Protein AF-A0A7C2MW99-F1 (afdb_monomer)

pLDDT: mean 77.84, std 18.13, range [34.59, 98.25]

Secondary structure (DSSP, 8-state):
----S-SHHHHHHHHHHTT-SPPTT-EEETTEEES--PPPPP-HHHHHHHHHHHHHHT--HHHHHHHHHHHHTT-S-EEES-HHHHHHHHHTT--EEE--

Structure (mmCIF, N/CA/C/O backbone):
data_AF-A0A7C2MW99-F1
#
_entry.id   AF-A0A7C2MW99-F1
#
loop_
_atom_site.group_PDB
_atom_site.id
_atom_site.type_symbol
_atom_site.label_atom_id
_atom_site.label_alt_id
_atom_site.label_comp_id
_atom_site.label_asym_id
_atom_site.label_entity_id
_atom_site.label_seq_id
_atom_site.pdbx_PDB_ins_code
_atom_site.Cartn_x
_atom_site.Cartn_y
_atom_site.Cartn_z
_atom_site.occupancy
_atom_site.B_iso_or_equiv
_atom_site.auth_seq_id
_atom_site.auth_comp_id
_atom_site.auth_asym_id
_atom_site.auth_atom_id
_atom_site.pdbx_PDB_model_num
ATOM 1 N N . MET A 1 1 ? -32.862 31.356 -44.785 1.00 34.59 1 MET A N 1
ATOM 2 C CA . MET A 1 1 ? -33.669 30.271 -44.190 1.00 34.59 1 MET A CA 1
ATOM 3 C C . MET A 1 1 ? -33.053 29.953 -42.834 1.00 34.59 1 MET A C 1
ATOM 5 O O . MET A 1 1 ? -31.997 29.340 -42.784 1.00 34.59 1 MET A O 1
ATOM 9 N N . ALA A 1 2 ? -33.598 30.534 -41.76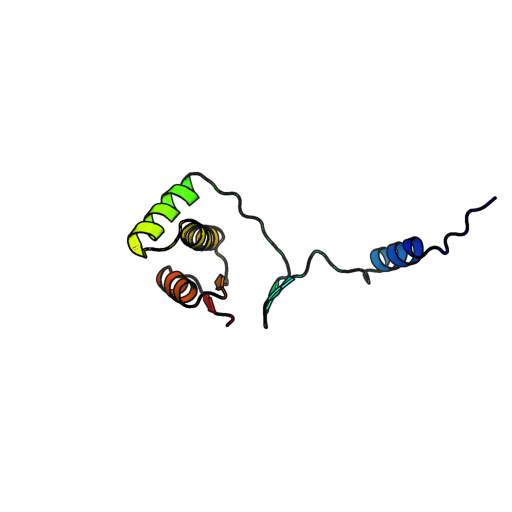3 1.00 38.31 2 ALA A N 1
ATOM 10 C CA . ALA A 1 2 ? -33.056 30.383 -40.414 1.00 38.31 2 ALA A CA 1
ATOM 11 C C . ALA A 1 2 ? -33.382 28.975 -39.901 1.00 38.31 2 ALA A C 1
ATOM 13 O O . ALA A 1 2 ? -34.552 28.614 -39.798 1.00 38.31 2 ALA A O 1
ATOM 14 N N . LEU A 1 3 ? -32.352 28.175 -39.623 1.00 37.06 3 LEU A N 1
ATOM 15 C CA . LEU A 1 3 ? -32.507 26.879 -38.969 1.00 37.06 3 LEU A CA 1
ATOM 16 C C . LEU A 1 3 ? -33.010 27.131 -37.541 1.00 37.06 3 LEU A C 1
ATOM 18 O O . LEU A 1 3 ? -32.322 27.753 -36.733 1.00 37.06 3 LEU A O 1
ATOM 22 N N . SER A 1 4 ? -34.237 26.697 -37.253 1.00 43.16 4 SER A N 1
ATOM 23 C CA . SER A 1 4 ? -34.862 26.807 -35.936 1.00 43.16 4 SER A CA 1
ATOM 24 C C . SER A 1 4 ? -34.018 26.078 -34.890 1.00 43.16 4 SER A C 1
ATOM 26 O O . SER A 1 4 ? -33.820 24.866 -34.968 1.00 43.16 4 SER A O 1
ATOM 28 N N . SER A 1 5 ? -33.543 26.812 -33.886 1.00 54.66 5 SER A N 1
ATOM 29 C CA . SER A 1 5 ? -32.693 26.336 -32.787 1.00 54.66 5 SER A CA 1
ATOM 30 C C . 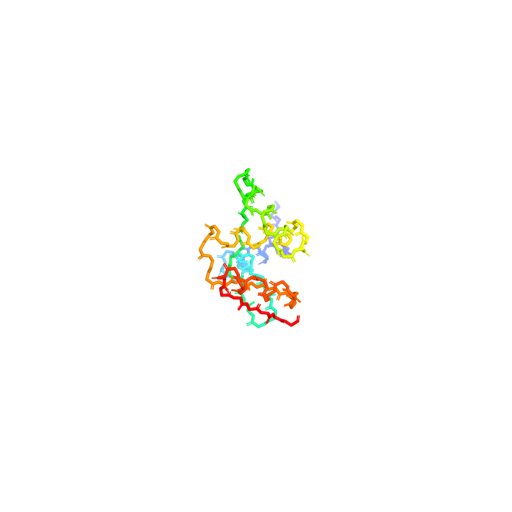SER A 1 5 ? -33.456 25.539 -31.715 1.00 54.66 5 SER A C 1
ATOM 32 O O . SER A 1 5 ? -33.127 25.590 -30.535 1.00 54.66 5 SER A O 1
ATOM 34 N N . THR A 1 6 ? -34.482 24.785 -32.104 1.00 55.12 6 THR A N 1
ATOM 35 C CA . THR A 1 6 ? -35.385 24.053 -31.198 1.00 55.12 6 THR A CA 1
ATOM 36 C C . THR A 1 6 ? -35.149 22.542 -31.214 1.00 55.12 6 THR A C 1
ATOM 38 O O . THR A 1 6 ? -36.044 21.761 -30.904 1.00 55.12 6 THR A O 1
ATOM 41 N N . GLY A 1 7 ? -33.938 22.107 -31.567 1.00 53.94 7 GLY A N 1
ATOM 42 C CA . GLY A 1 7 ? -33.524 20.713 -31.415 1.00 53.94 7 GLY A CA 1
ATOM 43 C C . GLY A 1 7 ? -33.122 20.391 -29.968 1.00 53.94 7 GLY A C 1
ATOM 44 O O . GLY A 1 7 ? -32.675 21.290 -29.249 1.00 53.94 7 GLY A O 1
ATOM 45 N N . PRO A 1 8 ? -33.195 19.116 -29.537 1.00 54.84 8 PRO A N 1
ATOM 46 C CA . PRO A 1 8 ? -32.813 18.688 -28.187 1.00 54.84 8 PRO A CA 1
ATOM 47 C C . PRO A 1 8 ? -31.418 19.194 -27.781 1.00 54.84 8 PRO A C 1
ATOM 49 O O . PRO A 1 8 ? -31.229 19.629 -26.650 1.00 54.84 8 PRO A O 1
ATOM 52 N N . HIS A 1 9 ? -30.470 19.269 -28.721 1.00 57.03 9 HIS A N 1
ATOM 53 C CA . HIS A 1 9 ? -29.127 19.826 -28.505 1.00 57.03 9 HIS A CA 1
ATOM 54 C C . HIS A 1 9 ? -29.094 21.276 -27.979 1.00 57.03 9 HIS A C 1
ATOM 56 O O . HIS A 1 9 ? -28.213 21.617 -27.192 1.00 57.03 9 HIS A O 1
ATOM 62 N N . ALA A 1 10 ? -30.041 22.132 -28.370 1.00 58.16 10 ALA A N 1
ATOM 63 C CA . ALA A 1 10 ? -30.091 23.524 -27.916 1.00 58.16 10 ALA A CA 1
ATOM 64 C C . ALA A 1 10 ? -30.636 23.653 -26.484 1.00 58.16 10 ALA A C 1
ATOM 66 O O . ALA A 1 10 ? -30.220 24.541 -25.736 1.00 58.16 10 ALA A O 1
ATOM 67 N N . ALA A 1 11 ? -31.528 22.739 -26.084 1.00 62.19 11 ALA A N 1
ATOM 68 C CA . ALA A 1 11 ? -31.996 22.628 -24.706 1.00 62.19 11 ALA A CA 1
ATOM 69 C C . ALA A 1 11 ? -30.863 22.161 -23.776 1.00 62.19 11 ALA A C 1
ATOM 71 O O . ALA A 1 11 ? -30.646 22.765 -22.726 1.00 62.19 11 ALA A O 1
ATOM 72 N N . TRP A 1 12 ? -30.076 21.167 -24.208 1.00 55.91 12 TRP A N 1
ATOM 73 C CA . TRP A 1 12 ? -28.889 20.697 -23.484 1.00 55.91 12 TRP A CA 1
ATOM 74 C C . TRP A 1 12 ? -27.835 21.797 -23.307 1.00 55.91 12 TRP A C 1
ATOM 76 O O . TRP A 1 12 ? -27.334 21.993 -22.202 1.00 55.91 12 TRP A O 1
ATOM 86 N N . ALA A 1 13 ? -27.546 22.571 -24.358 1.00 60.47 13 ALA A N 1
ATOM 87 C CA . ALA A 1 13 ? -26.598 23.682 -24.279 1.00 60.47 13 ALA A CA 1
ATOM 88 C C . ALA A 1 13 ? -27.050 24.775 -23.291 1.00 60.47 13 ALA A C 1
ATOM 90 O O . ALA A 1 13 ? -26.237 25.256 -22.502 1.00 60.47 13 ALA A O 1
ATOM 91 N N . LYS A 1 14 ? -28.350 25.114 -23.273 1.00 63.91 14 LYS A N 1
ATOM 92 C CA . LYS A 1 14 ? -28.917 26.089 -22.325 1.00 63.91 14 LYS A CA 1
ATOM 93 C C . LYS A 1 14 ? -28.782 25.644 -20.867 1.00 63.91 14 LYS A C 1
ATOM 95 O O . LYS A 1 14 ? -28.399 26.463 -20.035 1.00 63.91 14 LYS A O 1
ATOM 100 N N . LEU A 1 15 ? -29.048 24.371 -20.568 1.00 57.19 15 LEU A N 1
ATOM 101 C CA . LEU A 1 15 ? -28.940 23.812 -19.213 1.00 57.19 15 LEU A CA 1
ATOM 102 C C . LEU A 1 15 ? -27.503 23.876 -18.679 1.00 57.19 15 LEU A C 1
ATOM 104 O O . LEU A 1 15 ? -27.290 24.276 -17.536 1.00 57.19 15 LEU A O 1
ATOM 108 N N . VAL A 1 16 ? -26.516 23.571 -19.527 1.00 58.41 16 VAL A N 1
ATOM 109 C CA . VAL A 1 16 ? -25.090 23.682 -19.179 1.00 58.41 16 VAL A CA 1
ATOM 110 C C . VAL A 1 16 ? -24.700 25.138 -18.911 1.00 58.41 16 VAL A C 1
ATOM 112 O O . VAL A 1 16 ? -24.077 25.423 -17.893 1.00 58.41 16 VAL A O 1
ATOM 115 N N . THR A 1 17 ? -25.127 26.084 -19.757 1.00 56.88 17 THR A N 1
ATOM 116 C CA . THR A 1 17 ? -24.843 27.519 -19.545 1.00 56.88 17 THR A CA 1
ATOM 117 C C . THR A 1 17 ? -25.556 28.131 -18.335 1.00 56.88 17 THR A C 1
ATOM 119 O O . THR A 1 17 ? -25.098 29.144 -17.820 1.00 56.88 17 THR A O 1
ATOM 122 N N . GLN A 1 18 ? -26.653 27.528 -17.863 1.00 60.72 18 GLN A N 1
ATOM 123 C CA . GLN A 1 18 ? -27.393 27.957 -16.666 1.00 60.72 18 GLN A CA 1
ATOM 124 C C . GLN A 1 18 ? -26.899 27.284 -15.374 1.00 60.72 18 GLN A C 1
ATOM 126 O O . GLN A 1 18 ? -27.495 27.485 -14.320 1.00 60.72 18 GLN A O 1
ATOM 131 N N . GLY A 1 19 ? -25.833 26.474 -15.437 1.00 49.03 19 GLY A N 1
ATOM 132 C CA . GLY A 1 19 ? -25.302 25.752 -14.274 1.00 49.03 19 GLY A CA 1
ATOM 133 C C . GLY A 1 19 ? -26.198 24.609 -13.779 1.00 49.03 19 GLY A C 1
ATOM 134 O O . GLY A 1 19 ? -25.977 24.094 -12.689 1.00 49.03 19 GLY A O 1
ATOM 135 N N . LEU A 1 20 ? -27.197 24.211 -14.575 1.00 57.03 20 LEU A N 1
ATOM 136 C CA . LEU A 1 20 ? -28.138 23.116 -14.305 1.00 57.03 20 LEU A CA 1
ATOM 137 C C . LEU A 1 20 ? -27.787 21.834 -15.090 1.00 57.03 20 LEU A C 1
ATOM 139 O O . LEU A 1 20 ? -28.541 20.864 -15.070 1.00 57.03 20 LEU A O 1
ATOM 143 N N . GLY A 1 21 ? -26.659 21.830 -15.808 1.00 57.97 21 GLY A N 1
ATOM 144 C CA . GLY A 1 21 ? -26.063 20.629 -16.396 1.00 57.97 21 GLY A CA 1
ATOM 145 C C . GLY A 1 21 ? -25.280 19.818 -15.353 1.00 57.97 21 GLY A C 1
ATOM 146 O O . GLY A 1 21 ? -24.955 20.356 -14.295 1.00 57.97 21 GLY A O 1
ATOM 147 N N . PRO A 1 22 ? -24.953 18.539 -15.621 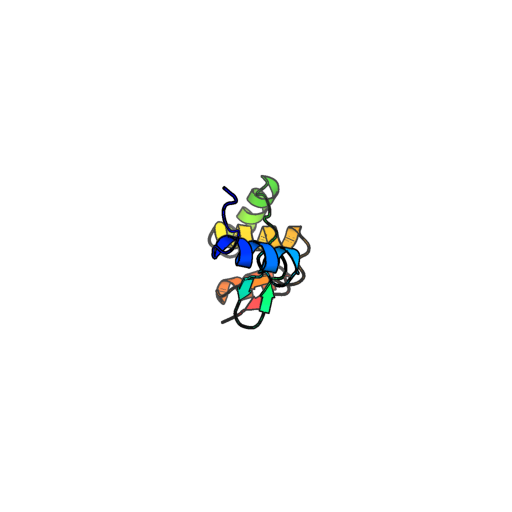1.00 52.72 22 PRO A N 1
ATOM 148 C CA . PRO A 1 22 ? -24.121 17.755 -14.713 1.00 52.72 22 PRO A CA 1
ATOM 149 C C . PRO A 1 22 ? -22.796 18.492 -14.463 1.00 52.72 22 PRO A C 1
ATOM 151 O O . PRO A 1 22 ? -22.053 18.801 -15.396 1.00 52.72 22 PRO A O 1
ATOM 154 N N . THR A 1 23 ? -22.539 18.818 -13.198 1.00 49.31 23 THR A N 1
ATOM 155 C CA . THR A 1 23 ? -21.293 19.407 -12.693 1.00 49.31 23 THR A CA 1
ATOM 156 C C . THR A 1 23 ? -20.091 18.495 -12.983 1.00 49.31 23 THR A C 1
ATOM 158 O O . THR A 1 23 ? -20.284 17.324 -13.326 1.00 49.31 23 THR A O 1
ATOM 161 N N . PRO A 1 24 ? -18.839 18.995 -12.874 1.00 51.56 24 PRO A N 1
ATOM 162 C CA . PRO A 1 24 ? -17.643 18.224 -13.209 1.00 51.56 24 PRO A CA 1
ATOM 163 C C . PRO A 1 24 ? -17.671 16.876 -12.482 1.00 51.56 24 PRO A C 1
ATOM 165 O O . PRO A 1 24 ? -17.731 16.845 -11.258 1.00 51.56 24 PRO A O 1
ATOM 168 N N . LEU A 1 25 ? -17.730 15.797 -13.271 1.00 48.72 25 LEU A N 1
ATOM 169 C CA . LEU A 1 25 ? -17.730 14.371 -12.916 1.00 48.72 25 LEU A CA 1
ATOM 170 C C . LEU A 1 25 ? -17.811 14.073 -11.407 1.00 48.72 25 LEU A C 1
ATOM 172 O O . LEU A 1 25 ? -16.824 13.702 -10.775 1.00 48.72 25 LEU A O 1
ATOM 176 N N . THR A 1 26 ? -19.006 14.218 -10.836 1.00 50.62 26 THR A N 1
ATOM 177 C CA . THR A 1 26 ? -19.291 13.731 -9.485 1.00 50.62 26 THR A CA 1
ATOM 178 C C . THR A 1 26 ? -19.513 12.224 -9.552 1.00 50.62 26 THR A C 1
ATOM 180 O O . THR A 1 26 ? -20.415 11.759 -10.248 1.00 50.62 26 THR A O 1
ATOM 183 N N . VAL A 1 27 ? -18.693 11.456 -8.839 1.00 58.78 27 VAL A N 1
ATOM 184 C CA . VAL A 1 27 ? -18.824 9.994 -8.731 1.00 58.78 27 VAL A CA 1
ATOM 185 C C . VAL A 1 27 ? -19.221 9.671 -7.298 1.00 58.78 27 VAL A C 1
ATOM 187 O O . VAL A 1 27 ? -18.551 10.096 -6.368 1.00 58.78 27 VAL A O 1
ATOM 190 N N . SER A 1 28 ? -20.315 8.945 -7.084 1.00 55.16 28 SER A N 1
ATOM 191 C CA . SER A 1 28 ? -20.718 8.522 -5.738 1.00 55.16 28 SER A CA 1
ATOM 192 C C . SER A 1 28 ? -20.381 7.052 -5.547 1.00 55.16 28 SER A C 1
ATOM 194 O O . SER A 1 28 ? -20.715 6.215 -6.385 1.00 55.16 28 SER A O 1
ATOM 196 N N . VAL A 1 29 ? -19.712 6.752 -4.440 1.00 66.75 29 VAL A N 1
ATOM 197 C CA . VAL A 1 29 ? -19.568 5.392 -3.925 1.00 66.75 29 VAL A CA 1
ATOM 198 C C . VAL A 1 29 ? -20.509 5.274 -2.727 1.00 66.75 29 VAL A C 1
ATOM 200 O O . VAL A 1 29 ? -20.868 6.287 -2.134 1.00 66.75 29 VAL A O 1
ATOM 203 N N . ARG A 1 30 ? -21.005 4.078 -2.397 1.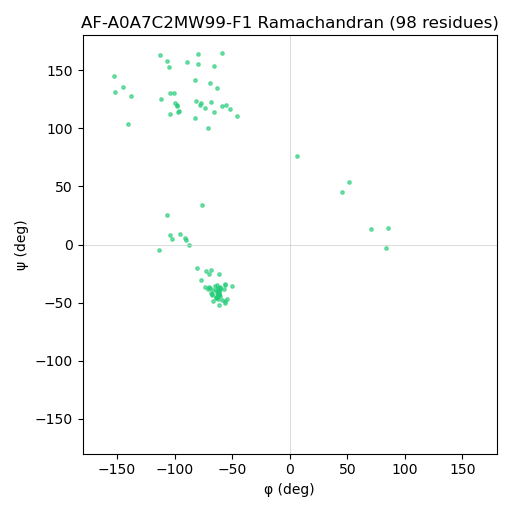00 70.25 30 ARG A N 1
ATOM 204 C CA . ARG A 1 30 ? -22.092 3.899 -1.416 1.00 70.25 30 ARG A CA 1
ATOM 205 C C . ARG A 1 30 ? -21.862 4.726 -0.134 1.00 70.25 30 ARG A C 1
ATOM 207 O O . ARG A 1 30 ? -20.974 4.414 0.647 1.00 70.25 30 ARG A O 1
ATOM 214 N N . GLY A 1 31 ? -22.681 5.760 0.073 1.00 67.69 31 GLY A N 1
ATOM 215 C CA . GLY A 1 31 ? -22.636 6.630 1.257 1.00 67.69 31 GLY A CA 1
ATOM 216 C C . GLY A 1 31 ? -21.613 7.777 1.235 1.00 67.69 31 GLY A C 1
ATOM 217 O O . GLY A 1 31 ? -21.627 8.578 2.161 1.00 67.69 31 GLY A O 1
ATOM 218 N N . GLU A 1 32 ? -20.773 7.904 0.202 1.00 68.81 32 GLU A N 1
ATOM 219 C CA . GLU A 1 32 ? -19.731 8.936 0.085 1.00 68.81 32 GLU A CA 1
ATOM 220 C C . GLU A 1 32 ? -19.690 9.513 -1.347 1.00 68.81 32 GLU A C 1
ATOM 222 O O . GLU A 1 32 ? -19.599 8.793 -2.347 1.00 68.81 32 GLU A O 1
ATOM 227 N N . THR A 1 33 ? -19.752 10.838 -1.474 1.00 69.44 33 THR A N 1
ATOM 228 C CA . THR A 1 33 ? -19.716 11.521 -2.778 1.00 69.44 33 THR A CA 1
ATOM 229 C C . THR A 1 33 ? -18.298 12.010 -3.080 1.00 69.44 33 THR A C 1
ATOM 231 O O . THR A 1 33 ? -17.758 12.858 -2.368 1.00 69.44 33 THR A O 1
ATOM 234 N N . LEU A 1 34 ? -17.691 11.522 -4.165 1.00 70.44 34 LEU A N 1
ATOM 235 C CA . LEU A 1 34 ? -16.415 12.023 -4.678 1.00 70.44 34 LEU A CA 1
ATOM 236 C C . LEU A 1 34 ? -16.675 13.266 -5.528 1.00 70.44 34 LEU A C 1
ATOM 238 O O . LEU A 1 34 ? -17.209 13.196 -6.635 1.00 70.44 34 LEU A O 1
ATOM 242 N N . HIS A 1 35 ? -16.271 14.414 -4.993 1.00 69.00 35 HIS A N 1
ATOM 243 C CA . HIS A 1 35 ? -16.432 15.715 -5.642 1.00 69.00 35 HIS A CA 1
ATOM 244 C C . HIS A 1 35 ? -15.353 15.974 -6.706 1.00 69.00 35 HIS A C 1
ATOM 246 O O . HIS A 1 35 ? -15.525 16.830 -7.568 1.00 69.00 35 HIS A O 1
ATOM 252 N N . MET A 1 36 ? -14.226 15.256 -6.638 1.00 70.19 36 MET A N 1
ATOM 253 C CA . MET A 1 36 ? -13.103 15.406 -7.560 1.00 70.19 36 MET A CA 1
ATOM 254 C C . MET A 1 36 ? -12.328 14.091 -7.685 1.00 70.19 36 MET A C 1
ATOM 256 O O . MET A 1 36 ? -11.926 13.504 -6.680 1.00 70.19 36 MET A O 1
ATOM 260 N N . LEU A 1 37 ? -12.062 13.671 -8.924 1.00 74.12 37 LEU A N 1
ATOM 261 C CA . LEU A 1 37 ? -11.162 12.563 -9.232 1.00 74.12 37 LEU A CA 1
ATOM 262 C C . LEU A 1 37 ? -9.777 13.114 -9.587 1.00 74.12 37 LEU A C 1
ATOM 264 O O . LEU A 1 37 ? -9.607 13.776 -10.611 1.00 74.12 37 LEU A O 1
ATOM 268 N N . ARG A 1 38 ? -8.773 12.833 -8.752 1.00 77.44 38 ARG A N 1
ATOM 269 C CA . ARG A 1 38 ? -7.369 13.134 -9.058 1.00 77.44 38 ARG A CA 1
ATOM 270 C C . ARG A 1 38 ? -6.690 11.879 -9.595 1.00 77.44 38 ARG A C 1
ATOM 272 O O . ARG A 1 38 ? -6.580 10.888 -8.882 1.00 77.44 38 ARG A O 1
ATOM 279 N N . ILE A 1 39 ? -6.182 11.951 -10.823 1.00 82.94 39 ILE A N 1
ATOM 280 C CA . ILE A 1 39 ? -5.320 10.906 -11.384 1.00 82.94 39 ILE A CA 1
ATOM 281 C C . ILE A 1 39 ? -3.899 11.133 -10.864 1.00 82.94 39 ILE A C 1
ATOM 283 O O . ILE A 1 39 ? -3.336 12.214 -11.036 1.00 82.94 39 ILE A O 1
ATOM 287 N N . VAL A 1 40 ? -3.325 10.119 -10.220 1.00 84.50 40 VAL A N 1
ATOM 288 C CA . VAL A 1 40 ? -1.937 10.141 -9.746 1.00 84.50 40 VAL A CA 1
ATOM 289 C C . VAL A 1 40 ? -1.074 9.378 -10.745 1.00 84.50 40 VAL A C 1
ATOM 291 O O . VAL A 1 40 ? -1.323 8.207 -11.022 1.00 84.50 40 VAL A O 1
ATOM 294 N N . GLY A 1 41 ? -0.069 10.050 -11.307 1.00 88.62 41 GLY A N 1
ATOM 295 C CA . GLY A 1 41 ? 0.897 9.413 -12.198 1.00 88.62 41 GLY A CA 1
ATOM 296 C C . GLY A 1 41 ? 1.810 8.451 -11.437 1.00 88.62 41 GLY A C 1
ATOM 297 O O . GLY A 1 41 ? 2.275 8.761 -10.340 1.00 88.62 41 GLY A O 1
ATOM 298 N N . ILE A 1 42 ? 2.093 7.293 -12.031 1.00 90.31 42 ILE A N 1
ATOM 299 C CA . ILE A 1 42 ? 3.028 6.322 -11.459 1.00 90.31 42 ILE A CA 1
ATOM 300 C C . ILE A 1 42 ? 4.459 6.800 -11.703 1.00 90.31 42 ILE A C 1
ATOM 302 O O . ILE A 1 42 ? 4.878 6.988 -12.844 1.00 90.31 42 ILE A O 1
ATOM 306 N N . THR A 1 43 ? 5.217 6.981 -10.623 1.00 93.62 43 THR A N 1
ATOM 307 C CA . THR A 1 43 ? 6.639 7.338 -10.676 1.00 93.62 43 THR A CA 1
ATOM 308 C C . THR A 1 43 ? 7.510 6.135 -10.298 1.00 93.62 43 THR A C 1
ATOM 310 O O . THR A 1 43 ? 7.045 5.241 -9.585 1.00 93.62 43 THR A O 1
ATOM 313 N N . PRO A 1 44 ? 8.792 6.097 -10.710 1.00 95.50 44 PRO A N 1
ATOM 314 C CA . PRO A 1 44 ? 9.710 5.033 -10.299 1.00 95.50 44 PRO A CA 1
ATOM 315 C C . PRO A 1 44 ? 9.839 4.880 -8.776 1.00 95.50 44 PRO A C 1
ATOM 317 O O . PRO A 1 44 ? 9.963 3.761 -8.281 1.00 95.50 44 PRO A O 1
ATOM 320 N N . THR A 1 45 ? 9.768 5.985 -8.024 1.00 94.19 45 THR A N 1
ATOM 321 C CA . THR A 1 45 ? 9.770 5.968 -6.553 1.00 94.19 45 THR A CA 1
ATOM 322 C C . THR A 1 45 ? 8.534 5.254 -6.006 1.00 94.19 45 THR A C 1
ATOM 324 O O . THR A 1 45 ? 8.662 4.359 -5.180 1.00 94.19 45 THR A O 1
ATOM 327 N N . LEU A 1 46 ? 7.349 5.564 -6.543 1.00 94.12 46 LEU A N 1
ATOM 328 C CA . LEU A 1 46 ? 6.086 4.940 -6.137 1.00 94.12 46 LEU A CA 1
ATOM 329 C C . LEU A 1 46 ? 6.097 3.427 -6.421 1.00 94.12 46 LEU A C 1
ATOM 331 O O . LEU A 1 46 ? 5.663 2.634 -5.587 1.00 94.12 46 LEU A O 1
ATOM 335 N N . ILE A 1 47 ? 6.679 3.016 -7.555 1.00 95.81 47 ILE A N 1
ATOM 336 C CA . ILE A 1 47 ? 6.895 1.598 -7.873 1.00 95.81 47 ILE A CA 1
ATOM 337 C C . ILE A 1 47 ? 7.817 0.951 -6.836 1.00 95.81 47 ILE A C 1
ATOM 339 O O . ILE A 1 47 ? 7.450 -0.069 -6.253 1.00 95.81 47 ILE A O 1
ATOM 343 N N . ARG A 1 48 ? 8.990 1.542 -6.574 1.00 95.88 48 ARG A N 1
ATOM 344 C CA . ARG A 1 48 ? 9.951 1.023 -5.589 1.00 95.88 48 ARG A CA 1
ATOM 345 C C . ARG A 1 48 ? 9.308 0.828 -4.214 1.00 95.88 48 ARG A C 1
ATOM 347 O O . ARG A 1 48 ? 9.479 -0.232 -3.616 1.00 95.88 48 ARG A O 1
ATOM 354 N N . ASP A 1 49 ? 8.557 1.813 -3.741 1.00 94.62 49 ASP A N 1
ATOM 355 C CA . ASP A 1 49 ? 7.929 1.778 -2.420 1.00 94.62 49 ASP A CA 1
ATOM 356 C C . ASP A 1 49 ? 6.781 0.755 -2.375 1.00 94.62 49 ASP A C 1
ATOM 358 O O . ASP A 1 49 ? 6.619 0.034 -1.392 1.00 94.62 49 ASP A O 1
ATOM 362 N N . SER A 1 50 ? 6.022 0.606 -3.469 1.00 96.94 50 SER A N 1
ATOM 363 C CA . SER A 1 50 ? 4.969 -0.418 -3.572 1.00 96.94 50 SER A CA 1
ATOM 364 C C . SER A 1 50 ? 5.505 -1.853 -3.492 1.00 96.94 50 SER A C 1
ATOM 366 O O . SER A 1 50 ? 4.866 -2.709 -2.884 1.00 96.94 50 SER A O 1
ATOM 368 N N . ILE A 1 51 ? 6.705 -2.125 -4.022 1.00 97.69 51 ILE A N 1
ATOM 369 C CA . ILE A 1 51 ? 7.319 -3.461 -3.961 1.00 97.69 51 ILE A CA 1
ATOM 370 C C . ILE A 1 51 ? 7.534 -3.900 -2.505 1.00 97.69 51 ILE A C 1
ATOM 372 O O . ILE A 1 51 ? 7.330 -5.068 -2.176 1.00 97.69 51 ILE A O 1
ATOM 376 N N . GLN A 1 52 ? 7.880 -2.971 -1.609 1.00 96.56 52 GLN A N 1
ATOM 377 C CA . GLN A 1 52 ? 8.029 -3.275 -0.183 1.00 96.56 52 GLN A CA 1
ATOM 378 C C . GLN A 1 52 ? 6.703 -3.746 0.434 1.00 96.56 52 GLN A C 1
ATOM 380 O O . GLN A 1 52 ? 6.695 -4.708 1.202 1.00 96.56 52 GLN A O 1
ATOM 385 N N . LEU A 1 53 ? 5.577 -3.125 0.062 1.00 97.12 53 LEU A N 1
ATOM 386 C CA . LEU A 1 53 ? 4.246 -3.520 0.538 1.00 97.12 53 LEU A CA 1
ATOM 387 C C . LEU A 1 53 ? 3.804 -4.878 -0.014 1.00 97.12 53 LEU A C 1
ATOM 389 O O . LEU A 1 53 ? 3.209 -5.658 0.728 1.00 97.12 53 LEU A O 1
ATOM 393 N N . VAL A 1 54 ? 4.136 -5.188 -1.273 1.00 98.25 54 VAL A N 1
A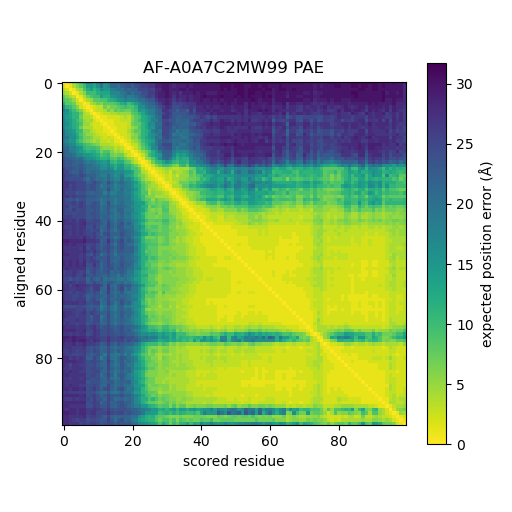TOM 394 C CA . VAL A 1 54 ? 3.863 -6.508 -1.870 1.00 98.25 54 VAL A CA 1
ATOM 395 C C . VAL A 1 54 ? 4.500 -7.611 -1.029 1.00 98.25 54 VAL A C 1
ATOM 397 O O . VAL A 1 54 ? 3.824 -8.573 -0.670 1.00 98.25 54 VAL A O 1
ATOM 400 N N . PHE A 1 55 ? 5.775 -7.462 -0.665 1.00 98.00 55 PHE A N 1
ATOM 401 C CA . PHE A 1 55 ? 6.471 -8.469 0.139 1.00 98.00 55 PHE A CA 1
ATOM 402 C C . PHE A 1 55 ? 6.038 -8.480 1.605 1.00 98.00 55 PHE A C 1
ATOM 404 O O . PHE A 1 55 ? 5.941 -9.552 2.190 1.00 98.00 55 PHE A O 1
ATOM 411 N N . LYS A 1 56 ? 5.759 -7.313 2.198 1.00 97.62 56 LYS A N 1
ATOM 412 C CA . LYS A 1 56 ? 5.347 -7.200 3.605 1.00 97.62 56 LYS A CA 1
ATOM 413 C C . LYS A 1 56 ? 3.961 -7.797 3.863 1.00 97.62 56 LYS A C 1
ATOM 415 O O . LYS A 1 56 ? 3.759 -8.445 4.884 1.00 97.62 56 LYS A O 1
ATOM 420 N N . HIS A 1 57 ? 3.014 -7.556 2.957 1.00 97.06 57 HIS A N 1
ATOM 421 C CA . HIS A 1 57 ? 1.595 -7.868 3.165 1.00 97.06 57 HIS A CA 1
ATOM 422 C C . HIS A 1 57 ? 1.051 -8.967 2.250 1.00 97.06 57 HIS A C 1
ATOM 424 O O . HIS A 1 57 ? -0.101 -9.376 2.406 1.00 97.06 57 HIS A O 1
ATOM 430 N N . HIS A 1 58 ? 1.860 -9.454 1.303 1.00 96.88 58 HIS A N 1
ATOM 431 C CA . HIS A 1 58 ? 1.465 -10.457 0.311 1.00 96.88 58 HIS A CA 1
ATOM 432 C C . HIS A 1 58 ? 0.172 -10.061 -0.425 1.00 96.88 58 HIS A C 1
ATOM 434 O O . HIS A 1 58 ? -0.823 -10.796 -0.440 1.00 96.88 58 HIS A O 1
ATOM 440 N N . ILE A 1 59 ? 0.186 -8.854 -0.993 1.00 97.06 59 ILE A N 1
ATOM 441 C CA . ILE A 1 59 ? -0.909 -8.266 -1.778 1.00 97.06 59 ILE A CA 1
ATOM 442 C C . ILE A 1 59 ? -0.515 -8.103 -3.243 1.00 97.06 59 ILE A C 1
ATOM 444 O O . ILE A 1 59 ? 0.668 -8.145 -3.587 1.00 97.06 59 ILE A O 1
ATOM 448 N N . TYR A 1 60 ? -1.506 -7.909 -4.114 1.00 97.25 60 TYR A N 1
ATOM 449 C CA . TYR A 1 60 ? -1.247 -7.669 -5.527 1.00 97.25 60 TYR A CA 1
ATOM 450 C C . TYR A 1 60 ? -0.522 -6.337 -5.741 1.00 97.25 60 TYR A C 1
ATOM 452 O O . TYR A 1 60 ? -0.664 -5.387 -4.973 1.00 97.25 60 TYR A O 1
ATOM 460 N N . VAL A 1 61 ? 0.237 -6.247 -6.837 1.00 96.31 61 VAL A N 1
ATOM 461 C CA . VAL A 1 61 ? 0.971 -5.024 -7.204 1.00 96.31 61 VAL A CA 1
ATOM 462 C C . VAL A 1 61 ? 0.026 -3.821 -7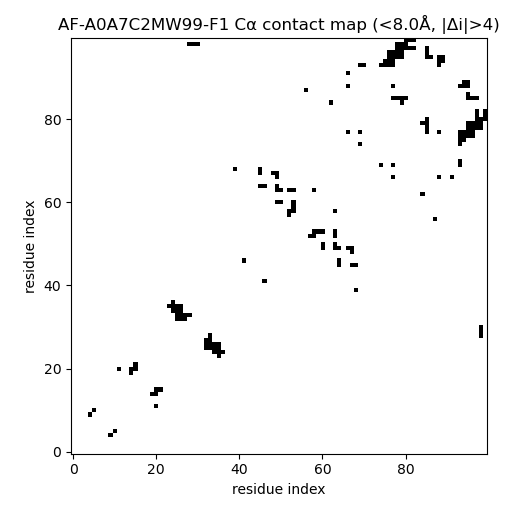.329 1.00 96.31 61 VAL A C 1
ATOM 464 O O . VAL A 1 61 ? 0.379 -2.726 -6.902 1.00 96.31 61 VAL A O 1
ATOM 467 N N . ALA A 1 62 ? -1.184 -4.020 -7.862 1.00 94.50 62 ALA A N 1
ATOM 468 C CA . ALA A 1 62 ? -2.191 -2.964 -7.981 1.00 94.50 62 ALA A CA 1
ATOM 469 C C . ALA A 1 62 ? -2.624 -2.414 -6.610 1.00 94.50 62 ALA A C 1
ATOM 471 O O . ALA A 1 62 ? -2.610 -1.202 -6.408 1.00 94.50 62 ALA A O 1
ATOM 472 N N . ASP A 1 63 ? -2.911 -3.298 -5.655 1.00 95.69 63 ASP A N 1
ATOM 473 C CA . ASP A 1 63 ? -3.290 -2.942 -4.283 1.00 95.69 63 ASP A CA 1
ATOM 474 C C . ASP A 1 63 ? -2.174 -2.166 -3.572 1.00 95.69 63 ASP A C 1
ATOM 476 O O . ASP A 1 63 ? -2.408 -1.139 -2.930 1.00 95.69 63 ASP A O 1
ATOM 480 N N . ALA A 1 64 ? -0.931 -2.630 -3.733 1.00 96.75 64 ALA A N 1
ATOM 481 C CA . ALA A 1 64 ? 0.242 -1.969 -3.181 1.00 96.75 64 ALA A CA 1
ATOM 482 C C . ALA A 1 64 ? 0.435 -0.566 -3.774 1.00 96.75 64 ALA A C 1
ATOM 484 O O . ALA A 1 64 ? 0.658 0.389 -3.033 1.00 96.75 64 ALA A O 1
ATOM 485 N N . LEU A 1 65 ? 0.302 -0.410 -5.096 1.00 95.50 65 LEU A N 1
ATOM 486 C CA . LEU 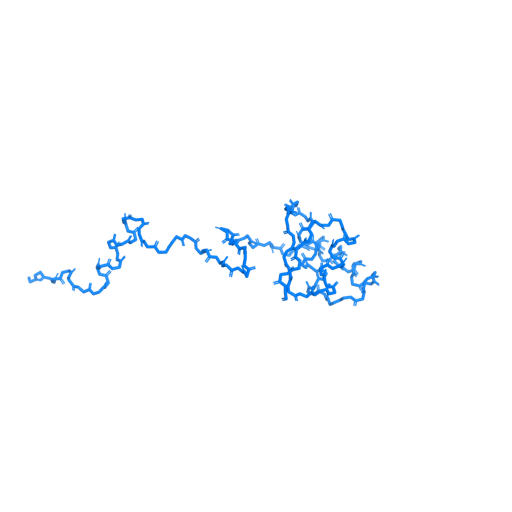A 1 65 ? 0.357 0.898 -5.754 1.00 95.50 65 LEU A CA 1
ATOM 487 C C . LEU A 1 65 ? -0.772 1.822 -5.280 1.00 95.50 65 LEU A C 1
ATOM 489 O O . LEU A 1 65 ? -0.547 3.023 -5.104 1.00 95.50 65 LEU A O 1
ATOM 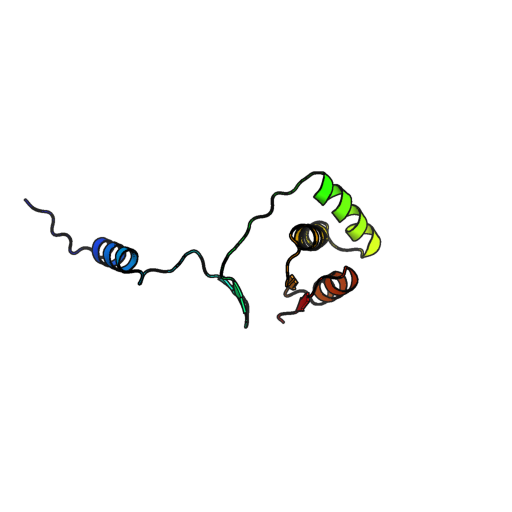493 N N . GLN A 1 66 ? -1.968 1.285 -5.035 1.00 92.12 66 GLN A N 1
ATOM 494 C CA . GLN A 1 66 ? -3.101 2.054 -4.527 1.00 92.12 66 GLN A CA 1
ATOM 495 C C . GLN A 1 66 ? -2.815 2.620 -3.128 1.00 92.12 66 GLN A C 1
ATOM 497 O O . GLN A 1 66 ? -3.028 3.808 -2.891 1.00 92.12 66 GLN A O 1
ATOM 502 N N . ILE A 1 67 ? -2.264 1.811 -2.217 1.00 93.75 67 ILE A N 1
ATOM 503 C CA . ILE A 1 67 ? -1.875 2.272 -0.875 1.00 93.75 67 ILE A CA 1
ATOM 504 C C . ILE A 1 67 ? -0.718 3.274 -0.953 1.00 93.75 67 ILE A C 1
ATOM 506 O O . ILE A 1 67 ? -0.796 4.356 -0.369 1.00 93.75 67 ILE A O 1
ATOM 510 N N . THR A 1 68 ? 0.348 2.960 -1.693 1.00 94.38 68 THR A N 1
ATOM 511 C CA . THR A 1 68 ? 1.524 3.839 -1.792 1.00 94.38 68 THR A CA 1
ATOM 512 C C . THR A 1 68 ? 1.162 5.197 -2.395 1.00 94.38 68 THR A C 1
ATOM 514 O O . THR A 1 68 ? 1.577 6.233 -1.876 1.00 94.38 68 THR A O 1
ATOM 517 N N . SER A 1 69 ? 0.339 5.222 -3.448 1.00 91.94 69 SER A N 1
ATOM 518 C CA . SER A 1 69 ? -0.130 6.479 -4.042 1.00 91.94 69 SER A CA 1
ATOM 519 C C . SER A 1 69 ? -0.982 7.296 -3.068 1.00 91.94 69 SER A C 1
ATOM 521 O O . SER A 1 69 ? -0.755 8.500 -2.936 1.00 91.94 69 SER A O 1
ATOM 523 N N . ALA A 1 70 ? -1.881 6.660 -2.310 1.00 90.81 70 ALA A N 1
ATOM 524 C CA . ALA A 1 70 ? -2.677 7.337 -1.287 1.00 90.81 70 ALA A CA 1
ATOM 525 C C . ALA A 1 70 ? -1.810 7.981 -0.187 1.00 90.81 70 ALA A C 1
ATOM 527 O O . ALA A 1 70 ? -2.085 9.115 0.215 1.00 90.81 70 ALA A O 1
ATOM 528 N N . LYS A 1 71 ? -0.723 7.314 0.233 1.00 89.31 71 LYS A N 1
ATOM 529 C CA . LYS A 1 71 ? 0.246 7.861 1.202 1.00 89.31 71 LYS A CA 1
ATOM 530 C C . LYS A 1 71 ? 0.968 9.101 0.661 1.00 89.31 71 LYS A C 1
ATOM 532 O O . LYS A 1 71 ? 1.158 10.059 1.400 1.00 89.31 71 LYS A O 1
ATOM 537 N N . THR A 1 72 ? 1.331 9.127 -0.626 1.00 85.25 72 THR A N 1
ATOM 538 C CA . THR A 1 72 ? 2.083 10.260 -1.213 1.00 85.25 72 THR A CA 1
ATOM 539 C C . THR A 1 72 ? 1.292 11.560 -1.347 1.00 85.25 72 THR A C 1
ATOM 541 O O . THR A 1 72 ? 1.887 12.634 -1.364 1.00 85.25 72 THR A O 1
ATOM 544 N N . ILE A 1 73 ? -0.038 11.491 -1.442 1.00 80.94 73 ILE A N 1
ATOM 545 C CA . ILE A 1 73 ? -0.889 12.679 -1.606 1.00 80.94 73 ILE A CA 1
ATOM 546 C C . ILE A 1 73 ? -1.451 13.206 -0.276 1.00 80.94 73 ILE A C 1
ATOM 548 O O . ILE A 1 73 ? -2.313 14.081 -0.310 1.00 80.94 73 ILE A O 1
ATOM 552 N N . ASN A 1 74 ? -0.985 12.683 0.871 1.00 69.00 74 ASN A N 1
ATOM 553 C CA . ASN A 1 74 ? -1.553 12.943 2.202 1.00 69.00 74 ASN A CA 1
ATOM 554 C C . ASN A 1 74 ? -3.088 12.851 2.187 1.00 69.00 74 ASN A C 1
ATOM 556 O O . ASN A 1 74 ? -3.779 13.747 2.676 1.00 69.00 74 ASN A O 1
ATOM 560 N N . ASN A 1 75 ? -3.630 11.806 1.546 1.00 63.41 75 ASN A N 1
ATOM 561 C CA . ASN A 1 75 ? -5.076 11.685 1.412 1.00 63.41 75 ASN A CA 1
ATOM 562 C C . ASN A 1 75 ? -5.716 11.540 2.795 1.00 63.41 75 ASN A C 1
ATOM 564 O O . ASN A 1 75 ? -5.255 10.746 3.614 1.00 63.41 75 ASN A O 1
ATOM 568 N N . SER A 1 76 ? -6.798 12.277 3.034 1.00 66.25 76 SER A N 1
ATOM 569 C CA . SER A 1 76 ? -7.526 12.227 4.299 1.00 66.25 76 SER A CA 1
ATOM 570 C C . SER A 1 76 ? -8.335 10.942 4.469 1.00 66.25 76 SER A C 1
ATOM 572 O O . SER A 1 76 ? -8.622 10.583 5.605 1.00 66.25 76 SER A O 1
ATOM 574 N N . LYS A 1 77 ? -8.693 10.243 3.379 1.00 81.00 77 LYS A N 1
ATOM 575 C CA . LYS A 1 77 ? -9.427 8.968 3.426 1.00 81.00 77 LYS A CA 1
ATOM 576 C C . LYS A 1 77 ? -9.008 7.997 2.317 1.00 81.00 77 LYS A C 1
ATOM 578 O O . LYS A 1 77 ? -8.922 8.379 1.149 1.00 81.00 77 LYS A O 1
ATOM 583 N N . PHE A 1 78 ? -8.819 6.726 2.667 1.00 88.56 78 PHE A N 1
ATOM 584 C CA . PHE A 1 78 ? -8.628 5.610 1.738 1.00 88.56 78 PHE A CA 1
ATOM 585 C C . PHE A 1 78 ? -9.909 4.774 1.641 1.00 88.56 78 PHE A C 1
ATOM 587 O O . PHE A 1 78 ? -10.305 4.117 2.600 1.00 88.56 78 PHE A O 1
ATOM 594 N N . LEU A 1 79 ? -10.561 4.796 0.480 1.00 87.94 79 LEU A N 1
ATOM 595 C CA . LEU A 1 79 ? -11.818 4.083 0.242 1.00 87.94 79 LEU A CA 1
ATOM 596 C C . LEU A 1 79 ? -11.550 2.779 -0.509 1.00 87.94 79 LEU A C 1
ATOM 598 O O . LEU A 1 79 ? -10.890 2.784 -1.549 1.00 87.94 79 LEU A O 1
ATOM 602 N N . THR A 1 80 ? -12.092 1.670 -0.010 1.00 89.00 80 THR A N 1
ATOM 603 C CA . THR A 1 80 ? -12.042 0.380 -0.707 1.00 89.00 80 THR A CA 1
ATOM 604 C C . THR A 1 80 ? -13.226 -0.516 -0.339 1.00 89.00 80 THR A C 1
ATOM 606 O O . THR A 1 80 ? -13.702 -0.507 0.798 1.00 89.00 80 THR A O 1
ATOM 609 N N . GLY A 1 81 ? -13.697 -1.298 -1.312 1.00 90.44 81 GLY A N 1
ATOM 610 C CA . GLY A 1 81 ? -14.655 -2.391 -1.103 1.00 90.44 81 GLY A CA 1
ATOM 611 C C . GLY A 1 81 ? -13.985 -3.723 -0.746 1.00 90.44 81 GLY A C 1
ATOM 612 O O . GLY A 1 81 ? -14.666 -4.719 -0.540 1.00 90.44 81 GLY A O 1
ATOM 613 N N . ASP A 1 82 ? -12.652 -3.773 -0.672 1.00 92.94 82 ASP A N 1
ATOM 614 C CA . ASP A 1 82 ? -11.922 -4.955 -0.217 1.00 92.94 82 ASP A CA 1
ATOM 615 C C . ASP A 1 82 ? -11.581 -4.818 1.273 1.00 92.94 82 ASP A C 1
ATOM 617 O O . ASP A 1 82 ? -10.785 -3.970 1.685 1.00 92.94 82 ASP A O 1
ATOM 621 N N . LYS A 1 83 ? -12.169 -5.693 2.094 1.00 93.94 83 LYS A N 1
ATOM 622 C CA . LYS A 1 83 ? -11.981 -5.698 3.550 1.00 93.94 83 LYS A CA 1
ATOM 623 C C . LYS A 1 83 ? -10.544 -6.018 3.972 1.00 93.94 83 LYS A C 1
ATOM 625 O O . LYS A 1 83 ? -10.068 -5.483 4.974 1.00 93.94 83 LYS A O 1
ATOM 630 N N . LYS A 1 84 ? -9.853 -6.907 3.250 1.00 94.56 84 LYS A N 1
ATOM 631 C CA . LYS A 1 84 ? -8.446 -7.229 3.523 1.00 94.56 84 LYS A CA 1
ATOM 632 C C . LYS A 1 84 ? -7.582 -6.012 3.205 1.00 94.56 84 LYS A C 1
ATOM 634 O O . LYS A 1 84 ? -6.710 -5.674 4.002 1.00 94.56 84 LYS A O 1
ATOM 639 N N . LEU A 1 85 ? -7.855 -5.342 2.088 1.00 95.00 85 LEU A N 1
ATOM 640 C CA . LEU A 1 85 ? -7.107 -4.157 1.688 1.00 95.00 85 LEU A CA 1
ATOM 641 C C . LEU A 1 85 ? -7.326 -2.976 2.640 1.00 95.00 85 LEU A C 1
ATOM 643 O O . LEU A 1 85 ? -6.360 -2.293 2.968 1.00 95.00 85 LEU A O 1
ATOM 647 N N . ALA A 1 86 ? -8.555 -2.774 3.130 1.00 94.12 86 ALA A N 1
ATOM 648 C CA . ALA A 1 86 ? -8.873 -1.747 4.128 1.00 94.12 86 ALA A CA 1
ATOM 649 C C . ALA A 1 86 ? -8.008 -1.905 5.389 1.00 94.12 86 ALA A C 1
ATOM 651 O O . ALA A 1 86 ? -7.292 -0.987 5.777 1.00 94.12 86 ALA A O 1
ATOM 652 N N . LYS A 1 87 ? -7.953 -3.126 5.938 1.00 94.75 87 LYS A N 1
ATOM 653 C CA . LYS A 1 87 ? -7.132 -3.440 7.116 1.00 94.75 87 LYS A CA 1
ATOM 654 C C . LYS A 1 87 ? -5.637 -3.204 6.883 1.00 94.75 87 LYS A C 1
ATOM 656 O O . LYS A 1 87 ? -4.923 -2.785 7.788 1.00 94.75 87 LYS A O 1
ATOM 661 N N . ILE A 1 88 ? -5.139 -3.504 5.685 1.00 95.56 88 ILE A N 1
ATOM 662 C CA . ILE A 1 88 ? -3.731 -3.268 5.344 1.00 95.56 88 ILE A CA 1
ATOM 663 C C . ILE A 1 88 ? -3.457 -1.764 5.206 1.00 95.56 88 ILE A C 1
ATOM 665 O O . ILE A 1 88 ? -2.419 -1.295 5.664 1.00 95.56 88 ILE A O 1
ATOM 669 N N . ALA A 1 89 ? -4.385 -0.994 4.632 1.00 93.75 89 ALA A N 1
ATOM 670 C CA . ALA A 1 89 ? -4.282 0.461 4.565 1.00 93.75 89 ALA A CA 1
ATOM 671 C C . ALA A 1 89 ? -4.241 1.098 5.970 1.00 93.75 89 ALA A C 1
ATOM 673 O O . ALA A 1 89 ? -3.392 1.959 6.211 1.00 93.75 89 ALA A O 1
ATOM 674 N N . GLU A 1 90 ? -5.066 0.611 6.904 1.00 92.75 90 GLU A N 1
ATOM 675 C CA . GLU A 1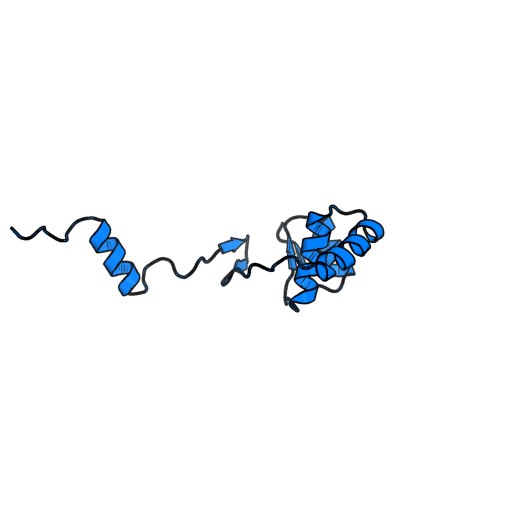 90 ? -5.048 1.005 8.322 1.00 92.75 90 GLU A CA 1
ATOM 676 C C . GLU A 1 90 ? -3.675 0.728 8.966 1.00 92.75 90 GLU A C 1
ATOM 678 O O . GLU A 1 90 ? -3.067 1.606 9.580 1.00 92.75 90 GLU A O 1
ATOM 683 N N . GLN A 1 91 ? -3.123 -0.476 8.754 1.00 94.31 91 GLN A N 1
ATOM 684 C CA . GLN A 1 91 ? -1.787 -0.866 9.236 1.00 94.31 91 GLN A CA 1
ATOM 685 C C . GLN A 1 91 ? -0.655 -0.005 8.659 1.00 94.31 91 GLN A C 1
ATOM 687 O O . GLN A 1 91 ? 0.411 0.109 9.267 1.00 94.31 91 GLN A O 1
ATOM 692 N N . GLU A 1 92 ? -0.870 0.590 7.486 1.00 92.81 92 GLU A N 1
ATOM 693 C CA . GLU A 1 92 ? 0.059 1.506 6.825 1.00 92.81 92 GLU A CA 1
ATOM 694 C C . GLU A 1 92 ? -0.167 2.983 7.191 1.00 92.81 92 GLU A C 1
ATOM 696 O O . GLU A 1 92 ? 0.524 3.855 6.652 1.00 92.81 92 GLU A O 1
ATOM 701 N N . GLY A 1 93 ? -1.077 3.256 8.135 1.00 90.94 93 GLY A N 1
ATOM 702 C CA . GLY A 1 93 ? -1.318 4.573 8.722 1.00 90.94 93 GLY A CA 1
ATOM 703 C C . GLY A 1 93 ? -2.279 5.463 7.934 1.00 90.94 93 GLY A C 1
ATOM 704 O O . GLY A 1 93 ? -2.326 6.667 8.182 1.00 90.94 93 GLY A O 1
ATOM 705 N N . LEU A 1 94 ? -3.023 4.908 6.974 1.00 90.25 94 LEU A N 1
ATOM 706 C CA . LEU A 1 94 ? -4.088 5.635 6.286 1.00 90.25 94 LEU A CA 1
ATOM 707 C C . LEU A 1 94 ? -5.365 5.603 7.131 1.00 90.25 94 LEU A C 1
ATOM 709 O O . LEU A 1 94 ? -5.693 4.575 7.712 1.00 90.25 94 LEU A O 1
ATOM 713 N N . GLN A 1 95 ? -6.115 6.709 7.160 1.00 83.75 95 GLN A N 1
ATOM 714 C CA . GLN A 1 95 ? -7.508 6.669 7.613 1.00 83.75 95 GLN A CA 1
ATOM 715 C C . GLN A 1 95 ? -8.317 5.947 6.539 1.00 83.75 95 GLN A C 1
ATOM 717 O O . GLN A 1 95 ? -8.611 6.514 5.484 1.00 83.75 95 GLN A O 1
ATOM 722 N N . ASP A 1 96 ? -8.607 4.672 6.755 1.00 71.38 96 ASP A N 1
ATOM 723 C CA . ASP A 1 96 ? -9.363 3.864 5.817 1.00 71.38 96 ASP A CA 1
ATOM 724 C C . ASP A 1 96 ? -10.867 3.944 6.093 1.00 71.38 96 ASP A C 1
ATOM 726 O O . ASP A 1 96 ? -11.353 4.307 7.165 1.00 71.38 96 ASP A O 1
ATOM 730 N N . THR A 1 97 ? -11.644 3.660 5.061 1.00 73.38 97 THR A N 1
ATOM 731 C CA . THR A 1 97 ? -13.079 3.458 5.179 1.00 73.38 97 THR A CA 1
ATOM 732 C C . THR A 1 97 ? -13.446 2.310 4.259 1.00 73.38 97 THR A C 1
ATOM 734 O O . THR A 1 97 ? -13.506 2.454 3.034 1.00 73.38 97 THR A O 1
ATOM 737 N N . TYR A 1 98 ? -13.672 1.146 4.864 1.00 82.56 98 TYR A N 1
ATOM 738 C CA . TYR A 1 98 ? -14.302 0.023 4.188 1.00 82.56 98 TYR A CA 1
ATOM 739 C C . TYR A 1 98 ? -15.766 0.361 3.892 1.00 82.56 98 TYR A C 1
ATOM 741 O O . TYR A 1 98 ? -16.534 0.668 4.804 1.00 82.56 98 TYR A O 1
ATOM 749 N N . ILE A 1 99 ? -16.151 0.306 2.619 1.00 83.12 99 ILE A N 1
ATOM 750 C CA . ILE A 1 99 ? -17.468 0.771 2.143 1.00 83.12 99 ILE A CA 1
ATOM 751 C C . ILE A 1 99 ? -18.467 -0.355 1.830 1.00 83.12 99 ILE A C 1
ATOM 753 O O . ILE A 1 99 ? -19.580 -0.077 1.371 1.00 83.12 99 ILE A O 1
ATOM 757 N N . GLY A 1 100 ? -18.119 -1.603 2.164 1.00 63.38 100 GLY A N 1
ATOM 758 C CA . GLY A 1 100 ? -19.036 -2.748 2.112 1.00 63.38 100 GLY A CA 1
ATOM 759 C C . GLY A 1 100 ? -18.693 -3.786 1.064 1.00 63.38 100 GLY A C 1
ATOM 760 O O . GLY A 1 100 ? -18.412 -3.403 -0.088 1.00 63.38 100 GLY A O 1
#

Solvent-accessible surface area (backbone atoms only — not comparable to full-atom values): 6168 Å² total; per-residue (Å²): 135,83,79,76,77,80,49,74,68,48,56,55,52,49,32,47,76,69,71,72,37,89,62,78,72,66,49,74,50,85,96,47,77,39,73,70,84,82,86,80,83,90,44,76,65,50,52,58,57,15,52,56,44,23,72,74,67,72,49,54,69,67,60,21,38,52,49,43,53,43,62,76,68,69,50,81,64,46,79,37,65,43,66,69,57,28,55,50,35,41,77,71,70,41,50,52,43,66,61,101

Radius of gyration: 20.58 Å; Cα contacts (8 Å, |Δi|>4): 97; chains: 1; bounding box: 45×41×53 Å

Sequence (100 aa):
MALSSTGPHAAWAKLVTQGLGPTPLTVSVRGETLHMLRIVGITPTLIRDSIQLVFKHHIYVADALQITSAKTINNSKFLTGDKKLAKIAEQEGLQDTYIG

Foldseek 3Di:
DDDPCPDPVNVQVVCVVVVNHDDDDWDDDQPRIDPDDDDDDDDPVLQVQLVVLCVVLVDDSVLSSLLSSCVVVVPQEAEDCDPSSQVSSVVVPHHYDNRD

Mean predicted aligned error: 12.33 Å